Protein AF-A0A821J873-F1 (afdb_monomer_lite)

Secondary structure (DSSP, 8-state):
------------HHHHHHHHHHHHHS-HHHHHHHTT--HHHHHHHHHHHHHHT--HHHHHTS-HHHHHTT-

Organism: NCBI:txid392032

InterPro domains:
  IPR009057 Homedomain-like superfamily [SSF46689] (6-56)

Sequence (71 aa):
MASTSGKRCTLSIEQKLEIL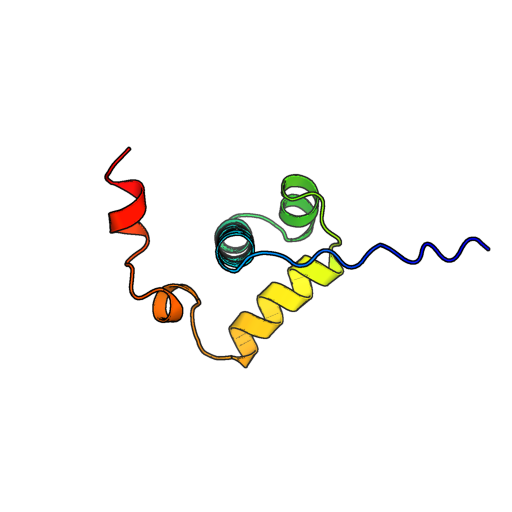EALKSKKPDDVAKDFNIGYFTVKNIRQNEDEAGISYESILGVSHKDALMHL

Foldseek 3Di:
DDPPPDDDDDDDLVRLLVLVVCVVPDDLVVSCVVSVHDSVVSVVSVVCCVVVVDDSCNVVVDPVVVVVVPD

Structure (mmCIF, N/CA/C/O backbone):
data_AF-A0A821J873-F1
#
_entry.id   AF-A0A821J873-F1
#
loop_
_atom_site.group_PDB
_atom_site.id
_atom_site.type_symbol
_atom_site.label_atom_id
_atom_site.label_alt_id
_atom_site.label_comp_id
_atom_site.label_asym_id
_atom_site.label_entity_id
_atom_site.label_seq_id
_atom_site.pdbx_PDB_ins_code
_atom_site.Cartn_x
_atom_site.Cartn_y
_atom_site.Cartn_z
_atom_site.occupancy
_atom_site.B_iso_or_equiv
_atom_site.auth_seq_id
_atom_site.auth_comp_id
_atom_site.auth_asym_id
_atom_site.auth_atom_id
_atom_site.pdbx_PDB_model_num
ATOM 1 N N . MET A 1 1 ? -0.637 -32.543 -8.405 1.00 39.59 1 MET A N 1
ATOM 2 C CA . MET A 1 1 ? -0.723 -31.306 -7.600 1.00 39.59 1 MET A CA 1
ATOM 3 C C . MET A 1 1 ? -0.529 -30.135 -8.546 1.00 39.59 1 MET A C 1
ATOM 5 O O . MET A 1 1 ? 0.530 -30.048 -9.150 1.00 39.59 1 MET A O 1
ATOM 9 N N . ALA A 1 2 ? -1.562 -29.325 -8.789 1.00 44.59 2 ALA A N 1
ATOM 10 C CA . ALA A 1 2 ? -1.456 -28.188 -9.699 1.00 44.59 2 ALA A CA 1
ATOM 11 C C . ALA A 1 2 ? -0.682 -27.066 -8.998 1.00 44.59 2 ALA A C 1
ATOM 13 O O . ALA A 1 2 ? -1.219 -26.370 -8.142 1.00 44.59 2 ALA A O 1
ATOM 14 N N . SER A 1 3 ? 0.596 -26.915 -9.329 1.00 52.03 3 SER A N 1
ATOM 15 C CA . SER A 1 3 ? 1.358 -25.715 -9.003 1.00 52.03 3 SER A CA 1
ATOM 16 C C . SER A 1 3 ? 0.773 -24.562 -9.815 1.00 52.03 3 SER A C 1
ATOM 18 O O . SER A 1 3 ? 1.080 -24.404 -10.996 1.00 52.03 3 SER A O 1
ATOM 20 N N . THR A 1 4 ? -0.116 -23.780 -9.203 1.00 53.00 4 THR A N 1
ATOM 21 C CA . THR A 1 4 ? -0.594 -22.516 -9.763 1.00 53.00 4 THR A CA 1
ATOM 22 C C . THR A 1 4 ? 0.581 -21.546 -9.791 1.00 53.00 4 THR A C 1
ATOM 24 O O . THR A 1 4 ? 0.822 -20.815 -8.829 1.00 53.00 4 THR A O 1
ATOM 27 N N . SER A 1 5 ? 1.358 -21.554 -10.874 1.00 58.09 5 SER A N 1
ATOM 28 C CA . SER A 1 5 ? 2.307 -20.485 -11.168 1.00 58.09 5 SER A CA 1
ATOM 29 C C . SER A 1 5 ? 1.489 -19.222 -11.440 1.00 58.09 5 SER A C 1
ATOM 31 O O . SER A 1 5 ? 1.097 -18.953 -12.577 1.00 58.09 5 SER A O 1
ATOM 33 N N . GLY A 1 6 ? 1.135 -18.500 -10.374 1.00 61.03 6 GLY A N 1
ATOM 34 C CA . GLY A 1 6 ? 0.423 -17.235 -10.472 1.00 61.03 6 GLY A CA 1
ATOM 35 C C . GLY A 1 6 ? 1.213 -16.304 -11.383 1.00 61.03 6 GLY A C 1
ATOM 36 O O . GLY A 1 6 ? 2.417 -16.117 -11.190 1.00 61.03 6 GLY A O 1
ATOM 37 N N . LYS A 1 7 ? 0.558 -15.765 -12.415 1.00 66.19 7 LYS A N 1
ATOM 38 C CA . LYS A 1 7 ? 1.174 -14.758 -13.281 1.00 66.19 7 LYS A CA 1
ATOM 39 C C . LYS A 1 7 ? 1.613 -13.601 -12.386 1.00 66.19 7 LYS A C 1
ATOM 41 O O . LYS A 1 7 ? 0.800 -13.057 -11.642 1.00 66.19 7 LYS A O 1
ATOM 46 N N . ARG A 1 8 ? 2.903 -13.261 -12.421 1.00 68.81 8 ARG A N 1
ATOM 47 C CA . ARG A 1 8 ? 3.425 -12.107 -11.687 1.00 68.81 8 ARG A CA 1
ATOM 48 C C . ARG A 1 8 ? 2.772 -10.860 -12.273 1.00 68.81 8 ARG A C 1
ATOM 50 O O . ARG A 1 8 ? 3.003 -10.540 -13.433 1.00 68.81 8 ARG A O 1
ATOM 57 N N . CYS A 1 9 ? 1.925 -10.213 -11.484 1.00 68.81 9 CYS A N 1
ATOM 58 C CA . CYS A 1 9 ? 1.360 -8.922 -11.833 1.00 68.81 9 CYS A CA 1
ATOM 59 C C . CYS A 1 9 ? 2.334 -7.838 -11.368 1.00 68.81 9 CYS A C 1
ATOM 61 O O . CYS A 1 9 ? 2.755 -7.837 -10.208 1.00 68.81 9 CYS A O 1
ATOM 63 N N . THR A 1 10 ? 2.716 -6.944 -12.273 1.00 80.00 10 THR A N 1
ATOM 64 C CA . THR A 1 10 ? 3.495 -5.759 -11.920 1.00 80.00 10 THR A CA 1
ATOM 65 C C . THR A 1 10 ? 2.515 -4.670 -11.510 1.00 80.00 10 THR A C 1
ATOM 67 O O . THR A 1 10 ? 1.746 -4.201 -12.341 1.00 80.00 10 THR A O 1
ATOM 70 N N . LEU A 1 11 ? 2.533 -4.283 -10.234 1.00 80.56 11 LEU A N 1
ATOM 71 C CA . LEU A 1 11 ? 1.744 -3.155 -9.738 1.00 80.56 11 LEU A CA 1
ATOM 72 C C . LEU A 1 11 ? 2.431 -1.836 -10.091 1.00 80.56 11 LEU A C 1
ATOM 74 O O . LEU A 1 11 ? 3.657 -1.724 -9.937 1.00 80.56 11 LEU A O 1
ATOM 78 N N . SER A 1 12 ? 1.645 -0.845 -10.518 1.00 84.06 12 SER A N 1
ATOM 79 C CA . SER A 1 12 ? 2.136 0.524 -10.696 1.00 84.06 12 SER A CA 1
ATOM 80 C C . SER A 1 12 ? 2.536 1.137 -9.348 1.00 84.06 12 SER A C 1
ATOM 82 O O . SER A 1 12 ? 2.195 0.624 -8.279 1.00 84.06 12 SER A O 1
ATOM 84 N N . ILE A 1 13 ? 3.301 2.231 -9.386 1.00 81.38 13 ILE A N 1
ATOM 85 C CA . ILE A 1 13 ? 3.683 2.962 -8.168 1.00 81.38 13 ILE A CA 1
ATOM 86 C C . ILE A 1 13 ? 2.431 3.500 -7.459 1.00 81.38 13 ILE A C 1
ATOM 88 O O . ILE A 1 13 ? 2.303 3.334 -6.251 1.00 81.38 13 ILE A O 1
ATOM 92 N N . GLU A 1 14 ? 1.481 4.052 -8.216 1.00 82.94 14 GLU A N 1
ATOM 93 C CA . GLU A 1 14 ? 0.193 4.549 -7.712 1.00 82.94 14 GLU A CA 1
ATOM 94 C C . GLU A 1 14 ? -0.622 3.442 -7.027 1.00 82.94 14 GLU A C 1
ATOM 96 O O . GLU A 1 14 ? -1.082 3.614 -5.905 1.00 82.94 14 GLU A O 1
ATOM 101 N N . GLN A 1 15 ? -0.704 2.251 -7.627 1.00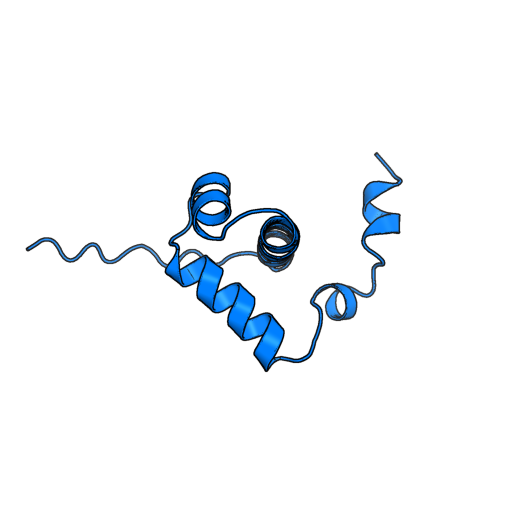 85.06 15 GLN A N 1
ATOM 102 C CA . GLN A 1 15 ? -1.412 1.121 -7.016 1.00 85.06 15 GLN A CA 1
ATOM 103 C C . GLN A 1 15 ? -0.771 0.673 -5.701 1.00 85.06 15 GLN A C 1
ATOM 105 O O . GLN A 1 15 ? -1.464 0.324 -4.748 1.00 85.06 15 GLN A O 1
ATOM 110 N N . LYS A 1 16 ? 0.566 0.663 -5.626 1.00 85.19 16 LYS A N 1
ATOM 111 C CA . LYS A 1 16 ? 1.270 0.329 -4.378 1.00 85.19 16 LYS A CA 1
ATOM 112 C C . LYS A 1 16 ? 0.979 1.356 -3.285 1.00 85.19 16 LYS A C 1
ATOM 114 O O . LYS A 1 16 ? 0.835 0.963 -2.134 1.00 85.19 16 LYS A O 1
ATOM 119 N N . LEU A 1 17 ? 0.863 2.630 -3.649 1.00 83.25 17 LEU A N 1
ATOM 120 C CA . LEU A 1 17 ? 0.483 3.710 -2.740 1.00 83.25 17 LEU A CA 1
ATOM 121 C C . LEU A 1 17 ? -0.934 3.544 -2.200 1.00 83.25 17 LEU A C 1
ATOM 123 O O . LEU A 1 17 ? -1.119 3.577 -0.988 1.00 83.25 17 LEU A O 1
ATOM 127 N N . GLU A 1 18 ? -1.908 3.288 -3.072 1.00 87.12 18 GLU A N 1
ATOM 128 C CA . GLU A 1 18 ? -3.294 3.037 -2.659 1.00 87.12 18 GLU A CA 1
ATOM 129 C C . GLU A 1 18 ? -3.390 1.840 -1.699 1.00 87.12 18 GLU A C 1
ATOM 131 O O . GLU A 1 18 ? -4.114 1.884 -0.704 1.00 87.12 18 GLU A O 1
ATOM 136 N N . ILE A 1 19 ? -2.611 0.780 -1.950 1.00 89.12 19 ILE A N 1
ATOM 137 C CA . ILE A 1 19 ? -2.525 -0.388 -1.062 1.00 89.12 19 ILE A CA 1
ATOM 138 C C . ILE A 1 19 ? -1.953 0.001 0.308 1.00 89.12 19 ILE A C 1
ATOM 140 O O . ILE A 1 19 ? -2.481 -0.433 1.333 1.00 89.12 19 ILE A O 1
ATOM 144 N N . LEU A 1 20 ? -0.887 0.805 0.348 1.00 87.38 20 LEU A N 1
ATOM 145 C CA . LEU A 1 20 ? -0.282 1.276 1.598 1.00 87.38 20 LEU A CA 1
ATOM 146 C C . LEU A 1 20 ? -1.224 2.187 2.385 1.00 87.38 20 LEU A C 1
ATOM 148 O O . LEU A 1 20 ? -1.350 2.045 3.600 1.00 87.38 20 LEU A O 1
ATOM 152 N N . GLU A 1 21 ? -1.937 3.080 1.706 1.00 87.50 21 GLU A N 1
ATOM 153 C CA . GLU A 1 21 ? -2.934 3.933 2.344 1.00 87.50 21 GLU A CA 1
ATOM 154 C C . GLU A 1 21 ? -4.104 3.110 2.892 1.00 87.50 21 GLU A C 1
ATOM 156 O O . GLU A 1 21 ? -4.491 3.277 4.051 1.00 87.50 21 GLU A O 1
ATOM 161 N N . ALA A 1 22 ? -4.600 2.135 2.127 1.00 89.12 22 ALA A N 1
ATOM 162 C CA . ALA A 1 22 ? -5.631 1.216 2.595 1.00 89.12 22 ALA A CA 1
ATOM 163 C C . ALA A 1 22 ? -5.170 0.416 3.828 1.00 89.12 22 ALA A C 1
ATOM 165 O O . ALA A 1 22 ? -5.957 0.196 4.752 1.00 89.12 22 ALA A O 1
ATOM 166 N N . LEU A 1 23 ? -3.889 0.037 3.896 1.00 88.94 23 LEU A N 1
ATOM 167 C CA . LEU A 1 23 ? -3.290 -0.637 5.053 1.00 88.94 23 LEU A CA 1
ATOM 168 C C . LEU A 1 23 ? -3.213 0.232 6.319 1.00 88.94 23 LEU A C 1
ATOM 170 O O . LEU A 1 23 ? -3.111 -0.330 7.412 1.00 8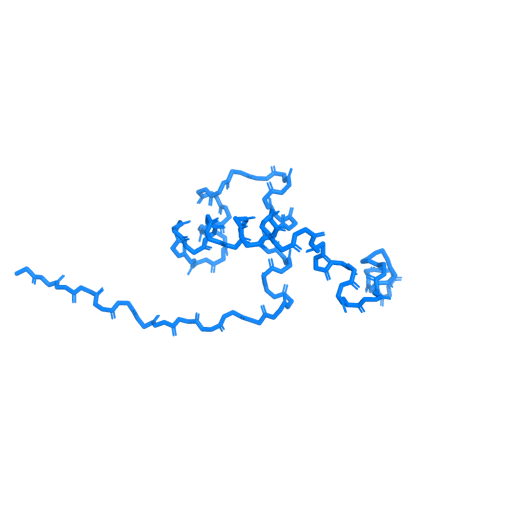8.94 23 LEU A O 1
ATOM 174 N N . LYS A 1 24 ? -3.301 1.568 6.215 1.00 86.81 24 LYS A N 1
ATOM 175 C CA . LYS A 1 24 ? -3.376 2.462 7.389 1.00 86.81 24 LYS A CA 1
ATOM 176 C C . LYS A 1 24 ? -4.707 2.308 8.139 1.00 86.81 24 LYS A C 1
ATOM 178 O O . LYS A 1 24 ? -4.755 2.551 9.343 1.00 86.81 24 LYS A O 1
ATOM 183 N N . SER A 1 25 ? -5.783 1.902 7.458 1.00 87.56 25 SER A N 1
ATOM 184 C CA . SER A 1 25 ? -7.139 1.822 8.039 1.00 87.56 25 SER A CA 1
ATOM 185 C C . SER A 1 25 ? -7.787 0.434 7.985 1.00 87.56 25 SER A C 1
ATOM 187 O O . SER A 1 25 ? -8.767 0.200 8.693 1.00 87.56 25 SER A O 1
ATOM 189 N N . LYS A 1 26 ? -7.268 -0.498 7.177 1.00 91.06 26 LYS A N 1
ATOM 190 C CA . LYS A 1 26 ? -7.823 -1.847 6.987 1.00 91.06 26 LYS A CA 1
ATOM 191 C C . LYS A 1 26 ? -6.812 -2.936 7.327 1.00 91.06 26 LYS A C 1
ATOM 193 O O . LYS A 1 26 ? -5.598 -2.734 7.310 1.00 91.06 26 LYS A O 1
ATOM 198 N N . LYS A 1 27 ? -7.320 -4.140 7.606 1.00 91.25 27 LYS A N 1
ATOM 199 C CA . LYS A 1 27 ? -6.470 -5.321 7.782 1.00 91.25 27 LYS A CA 1
ATOM 200 C C . LYS A 1 27 ? -5.893 -5.760 6.429 1.00 91.25 27 LYS A C 1
ATOM 202 O O . LYS A 1 27 ? -6.588 -5.652 5.419 1.00 91.25 27 LYS A O 1
ATOM 207 N N . PRO A 1 28 ? -4.675 -6.332 6.395 1.00 88.75 28 PRO A N 1
ATOM 208 C CA . PRO A 1 28 ? -4.052 -6.777 5.148 1.00 88.75 28 PRO A CA 1
ATOM 209 C C . PRO A 1 28 ? -4.885 -7.788 4.348 1.00 88.75 28 PRO A C 1
ATOM 211 O O . PRO A 1 28 ? -4.823 -7.783 3.124 1.00 88.75 28 PRO A O 1
ATOM 214 N N . ASP A 1 29 ? -5.684 -8.622 5.022 1.00 91.25 29 ASP A N 1
ATOM 215 C CA . ASP A 1 29 ? -6.580 -9.589 4.372 1.00 91.25 29 ASP A CA 1
ATOM 216 C C . ASP A 1 29 ? -7.717 -8.915 3.596 1.00 91.25 29 ASP A C 1
ATOM 218 O O . ASP A 1 29 ? -8.124 -9.405 2.543 1.00 91.25 29 ASP A O 1
ATOM 222 N N . ASP A 1 30 ? -8.226 -7.793 4.106 1.00 91.50 30 ASP A N 1
ATOM 223 C CA . ASP A 1 30 ? -9.304 -7.040 3.467 1.00 91.50 30 ASP A CA 1
ATOM 224 C C . ASP A 1 30 ? -8.752 -6.238 2.286 1.00 91.50 30 ASP A C 1
ATOM 226 O O . ASP A 1 30 ? -9.313 -6.279 1.196 1.00 91.50 30 ASP A O 1
ATOM 230 N N . VAL A 1 31 ? -7.573 -5.625 2.451 1.00 91.56 31 VAL A N 1
ATOM 231 C CA . VAL A 1 31 ? -6.855 -4.955 1.353 1.00 91.56 31 VAL A CA 1
ATOM 232 C C . VAL A 1 31 ? -6.508 -5.945 0.235 1.00 91.56 31 VAL A C 1
ATOM 234 O O . VAL A 1 31 ? -6.695 -5.650 -0.940 1.00 91.56 31 VAL A O 1
ATOM 237 N N . ALA A 1 32 ? -6.057 -7.156 0.572 1.00 90.12 32 ALA A N 1
ATOM 238 C CA . ALA A 1 32 ? -5.765 -8.184 -0.427 1.00 90.12 32 ALA A CA 1
ATOM 239 C C . ALA A 1 32 ? -6.993 -8.520 -1.293 1.00 90.12 32 ALA A C 1
ATOM 241 O O . ALA A 1 32 ? -6.865 -8.681 -2.508 1.00 90.12 32 ALA A O 1
ATOM 242 N N . LYS A 1 33 ? -8.183 -8.587 -0.681 1.00 90.25 33 LYS A N 1
ATOM 243 C CA . LYS A 1 33 ? -9.448 -8.826 -1.391 1.00 90.25 33 LYS A CA 1
ATOM 244 C C . LYS A 1 33 ? -9.862 -7.628 -2.238 1.00 90.25 33 LYS A C 1
ATOM 246 O O . LYS A 1 33 ? -10.193 -7.825 -3.403 1.00 90.25 33 LYS A O 1
ATOM 251 N N . ASP A 1 34 ? -9.797 -6.421 -1.678 1.00 89.69 34 ASP A N 1
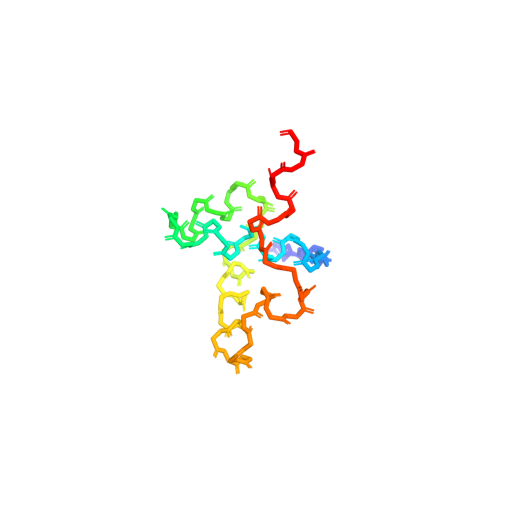ATOM 252 C CA . ASP A 1 34 ? -10.198 -5.181 -2.354 1.00 89.69 34 ASP A CA 1
ATOM 253 C C . ASP A 1 34 ? -9.393 -4.951 -3.642 1.00 89.69 34 ASP A C 1
ATOM 255 O O . ASP A 1 34 ? -9.949 -4.569 -4.669 1.00 89.69 34 ASP A O 1
ATOM 259 N N . PHE A 1 35 ? -8.093 -5.256 -3.611 1.00 85.69 35 PHE A N 1
ATOM 260 C CA . PHE A 1 35 ? -7.188 -5.087 -4.751 1.00 85.69 35 PHE A CA 1
ATOM 261 C C . PHE A 1 35 ? -6.995 -6.369 -5.580 1.00 85.69 35 PHE A C 1
ATOM 263 O O . PHE A 1 35 ? -6.229 -6.368 -6.542 1.00 85.69 35 PHE A O 1
ATOM 270 N N . ASN A 1 36 ? -7.680 -7.466 -5.229 1.00 87.75 36 ASN A N 1
ATOM 271 C CA . ASN A 1 36 ? -7.557 -8.781 -5.869 1.00 87.75 36 ASN A CA 1
ATOM 272 C C . ASN A 1 36 ? -6.092 -9.245 -6.039 1.00 87.75 36 ASN A C 1
ATOM 274 O O . ASN A 1 36 ? -5.669 -9.717 -7.099 1.00 87.75 36 ASN A O 1
ATOM 278 N N . ILE A 1 37 ? -5.301 -9.089 -4.978 1.00 86.62 37 ILE A N 1
ATOM 279 C CA . ILE A 1 37 ? -3.891 -9.489 -4.923 1.00 86.62 37 ILE A CA 1
ATOM 280 C C . ILE A 1 37 ? -3.653 -10.500 -3.807 1.00 86.62 37 ILE A C 1
ATOM 282 O O . ILE A 1 37 ? -4.429 -10.644 -2.867 1.00 86.62 37 ILE A O 1
ATOM 286 N N . GLY A 1 38 ? -2.543 -11.229 -3.901 1.00 87.94 38 GLY A N 1
ATOM 287 C CA . GLY A 1 38 ? -2.165 -12.172 -2.856 1.00 87.94 38 GLY A CA 1
ATOM 288 C C . GLY A 1 38 ? -1.808 -11.454 -1.554 1.00 87.94 38 GLY A C 1
ATOM 289 O O . GLY A 1 38 ? -1.108 -10.444 -1.568 1.00 87.94 38 GLY A O 1
ATOM 290 N N . TYR A 1 39 ? -2.189 -12.037 -0.417 1.00 88.19 39 TYR A N 1
ATOM 291 C CA . TYR A 1 39 ? -1.788 -11.559 0.913 1.00 88.19 39 TYR A CA 1
ATOM 292 C C . TYR A 1 39 ? -0.270 -11.326 1.029 1.00 88.19 39 TYR A C 1
ATOM 294 O O . TYR A 1 39 ? 0.183 -10.313 1.557 1.00 88.19 39 TYR A O 1
ATOM 302 N N . PHE A 1 40 ? 0.533 -12.237 0.471 1.00 87.81 40 PHE A N 1
ATOM 303 C CA . PHE A 1 40 ? 1.991 -12.101 0.438 1.00 87.81 40 PHE A CA 1
ATOM 304 C C . PHE A 1 40 ? 2.458 -10.859 -0.328 1.00 87.81 40 PHE A C 1
ATOM 306 O O . PHE A 1 40 ? 3.442 -10.239 0.063 1.00 87.81 40 PHE A O 1
ATOM 313 N N . THR A 1 41 ? 1.748 -10.461 -1.385 1.00 86.75 41 THR A N 1
ATOM 314 C CA . THR A 1 41 ? 2.039 -9.231 -2.128 1.00 86.75 41 THR A CA 1
ATOM 315 C C . THR A 1 41 ? 1.803 -8.008 -1.251 1.00 86.75 41 THR A C 1
ATOM 317 O O . THR A 1 41 ? 2.677 -7.153 -1.172 1.00 86.75 41 THR A O 1
ATOM 320 N N . VAL A 1 42 ? 0.678 -7.960 -0.532 1.00 88.38 42 VAL A N 1
ATOM 321 C CA . VAL A 1 42 ? 0.359 -6.875 0.414 1.00 88.38 42 VAL A CA 1
ATOM 322 C C . VAL A 1 42 ? 1.421 -6.773 1.511 1.00 88.38 42 VAL A C 1
ATOM 324 O O . VAL A 1 42 ? 1.923 -5.688 1.798 1.00 88.38 42 VAL A O 1
ATOM 327 N N . LYS A 1 43 ? 1.821 -7.913 2.087 1.00 87.56 43 LYS A N 1
ATOM 328 C CA . LYS A 1 43 ? 2.860 -7.963 3.122 1.00 87.56 43 LYS A CA 1
ATOM 329 C C . LYS A 1 43 ? 4.214 -7.467 2.606 1.00 87.56 43 LYS A C 1
ATOM 331 O O . LYS A 1 43 ? 4.852 -6.671 3.287 1.00 87.56 43 LYS A O 1
ATOM 336 N N . ASN A 1 44 ? 4.623 -7.891 1.409 1.00 86.62 44 ASN A N 1
ATOM 337 C CA . ASN A 1 44 ? 5.877 -7.447 0.800 1.00 86.62 44 ASN A CA 1
ATOM 338 C C . ASN A 1 44 ? 5.862 -5.947 0.484 1.00 86.62 44 ASN A C 1
ATOM 340 O O . ASN A 1 44 ? 6.880 -5.288 0.646 1.00 86.62 44 ASN A O 1
ATOM 344 N N . ILE A 1 45 ? 4.726 -5.393 0.046 1.00 85.38 45 ILE A N 1
ATOM 345 C CA . ILE A 1 45 ? 4.602 -3.949 -0.208 1.00 85.38 45 ILE A CA 1
ATOM 346 C C . ILE A 1 45 ? 4.832 -3.161 1.084 1.00 85.38 45 ILE A C 1
ATOM 348 O O . ILE A 1 45 ? 5.617 -2.218 1.075 1.00 85.38 45 ILE A O 1
ATOM 352 N N . ARG A 1 46 ? 4.216 -3.593 2.190 1.00 84.50 46 ARG A N 1
ATOM 353 C CA . ARG A 1 46 ? 4.404 -2.971 3.507 1.00 84.50 46 ARG A CA 1
ATOM 354 C C . ARG A 1 46 ? 5.845 -3.083 4.007 1.00 84.50 46 ARG A C 1
ATOM 356 O O . ARG A 1 46 ? 6.421 -2.093 4.429 1.00 84.50 46 ARG A O 1
ATOM 363 N N . GLN A 1 47 ? 6.446 -4.269 3.911 1.00 83.69 47 GLN A N 1
ATOM 364 C CA . GLN A 1 47 ? 7.842 -4.465 4.320 1.00 83.69 47 GLN A CA 1
ATOM 365 C C . GLN A 1 47 ? 8.811 -3.617 3.492 1.00 83.69 47 GLN A C 1
ATOM 367 O O . GLN A 1 47 ? 9.736 -3.042 4.048 1.00 83.69 47 GLN A O 1
ATOM 372 N N . ASN A 1 48 ? 8.574 -3.484 2.186 1.00 80.31 48 ASN A N 1
ATOM 373 C CA . ASN A 1 48 ? 9.406 -2.643 1.332 1.00 80.31 48 ASN A CA 1
ATOM 374 C C . ASN A 1 48 ? 9.285 -1.148 1.671 1.00 80.31 48 ASN A C 1
ATOM 376 O O . ASN A 1 48 ? 10.246 -0.420 1.455 1.00 80.31 48 ASN A O 1
ATOM 380 N N . GLU A 1 49 ? 8.133 -0.677 2.165 1.00 74.38 49 GLU A N 1
ATOM 381 C CA . GLU A 1 49 ? 7.991 0.693 2.688 1.00 74.38 49 GLU A CA 1
ATOM 382 C C . GLU A 1 49 ? 8.846 0.880 3.952 1.00 74.38 49 GLU A C 1
ATOM 384 O O . GLU A 1 49 ? 9.634 1.824 4.028 1.00 74.38 49 GLU A O 1
ATOM 389 N N . ASP A 1 50 ? 8.747 -0.064 4.895 1.00 71.25 50 ASP A N 1
ATOM 390 C CA . ASP A 1 50 ? 9.498 -0.043 6.156 1.00 71.25 50 ASP A CA 1
ATOM 391 C C . ASP A 1 50 ? 11.023 -0.119 5.918 1.00 71.25 50 ASP A C 1
ATOM 393 O O . ASP A 1 50 ? 11.792 0.623 6.531 1.00 71.25 50 ASP A O 1
ATOM 397 N N . GLU A 1 51 ? 11.474 -0.994 5.010 1.00 67.81 51 GLU A N 1
ATOM 398 C CA . GLU A 1 51 ? 12.894 -1.211 4.688 1.00 67.81 51 GLU A CA 1
ATOM 399 C C . GLU A 1 51 ? 13.501 -0.086 3.847 1.00 67.81 51 GLU A C 1
ATOM 401 O O . GLU A 1 51 ? 14.673 0.250 4.024 1.00 67.81 51 GLU A O 1
A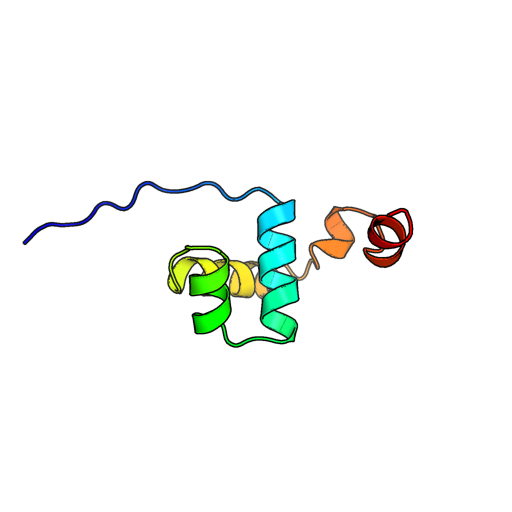TOM 406 N N . ALA A 1 52 ? 12.726 0.511 2.936 1.00 63.56 52 ALA A N 1
ATOM 407 C CA . ALA A 1 52 ? 13.214 1.632 2.142 1.00 63.56 52 ALA A CA 1
ATOM 408 C C . ALA A 1 52 ? 13.390 2.897 2.992 1.00 63.56 52 ALA A C 1
ATOM 410 O O . ALA A 1 52 ? 14.139 3.784 2.587 1.00 63.56 52 ALA A O 1
ATOM 411 N N . GLY A 1 53 ? 12.693 3.016 4.133 1.00 58.78 53 GLY A N 1
ATOM 412 C CA . GLY A 1 53 ? 12.666 4.242 4.940 1.00 58.78 53 GLY A CA 1
ATOM 413 C C . GLY A 1 53 ? 12.153 5.463 4.163 1.00 58.78 53 GLY A C 1
ATOM 414 O O . GLY A 1 53 ? 12.305 6.601 4.602 1.00 58.78 53 GLY A O 1
ATOM 415 N N . ILE A 1 54 ? 11.574 5.225 2.987 1.00 56.44 54 ILE A N 1
ATOM 416 C CA . ILE A 1 54 ? 11.089 6.225 2.054 1.00 56.44 54 ILE A CA 1
ATOM 417 C C . ILE A 1 54 ? 9.585 6.018 1.978 1.00 56.44 54 ILE A C 1
ATOM 419 O O . ILE A 1 54 ? 9.107 5.041 1.401 1.00 56.44 54 ILE A O 1
ATOM 423 N N . SER A 1 55 ? 8.840 6.967 2.542 1.00 60.41 55 SER A N 1
ATOM 424 C CA . SER A 1 55 ? 7.418 7.079 2.242 1.00 60.41 55 SER A CA 1
ATOM 425 C C . SER A 1 55 ? 7.276 7.290 0.736 1.00 60.41 55 SER A C 1
ATOM 427 O O . SER A 1 55 ? 7.913 8.180 0.167 1.00 60.41 55 SER A O 1
ATOM 429 N N . TYR A 1 56 ? 6.445 6.494 0.066 1.00 61.50 56 TYR A N 1
ATOM 430 C CA . TYR A 1 56 ? 6.178 6.687 -1.362 1.00 61.50 56 TYR A CA 1
ATOM 431 C C . TYR A 1 56 ? 5.574 8.082 -1.647 1.00 61.50 56 TYR A C 1
ATOM 433 O O . TYR A 1 56 ? 5.750 8.603 -2.749 1.00 61.50 56 TYR A O 1
ATOM 441 N N . GLU A 1 57 ? 4.963 8.732 -0.645 1.00 57.19 57 GLU A N 1
ATOM 442 C CA . GLU A 1 57 ? 4.550 10.146 -0.704 1.00 57.19 57 GLU A CA 1
ATOM 443 C C . GLU A 1 57 ? 5.759 11.080 -0.925 1.00 57.19 57 GLU A C 1
ATOM 445 O O . GLU A 1 57 ? 5.664 12.064 -1.657 1.00 57.19 57 GLU A O 1
ATOM 450 N N . SER A 1 58 ? 6.932 10.746 -0.371 1.00 58.56 58 SER A N 1
ATOM 451 C CA . SER A 1 58 ? 8.186 11.475 -0.612 1.00 58.56 58 SER A CA 1
ATOM 452 C C . SER A 1 58 ? 8.761 11.240 -2.013 1.00 58.56 58 SER A C 1
ATOM 454 O O . SER A 1 58 ? 9.435 12.124 -2.533 1.00 58.56 58 SER A O 1
ATOM 456 N N . ILE A 1 59 ? 8.493 10.088 -2.645 1.00 58.22 59 ILE A N 1
ATOM 457 C CA . ILE A 1 59 ? 8.968 9.779 -4.010 1.00 58.22 59 ILE A CA 1
ATOM 458 C C . ILE A 1 59 ? 8.181 10.570 -5.052 1.00 58.22 59 ILE A C 1
ATOM 460 O O . ILE A 1 59 ? 8.759 11.042 -6.029 1.00 58.22 59 ILE A O 1
ATOM 464 N N . LEU A 1 60 ? 6.870 10.722 -4.856 1.00 56.69 60 LEU A N 1
ATOM 465 C CA . LEU A 1 60 ? 6.032 11.440 -5.813 1.00 56.69 60 LEU A CA 1
ATOM 466 C C . LEU A 1 60 ? 6.131 12.961 -5.689 1.00 56.69 60 LEU A C 1
ATOM 468 O O . LEU A 1 60 ? 5.665 13.651 -6.587 1.00 56.69 60 LEU A O 1
ATOM 472 N N . GLY A 1 61 ? 6.734 13.504 -4.624 1.00 54.00 61 GLY A N 1
ATOM 473 C CA . GLY A 1 61 ? 6.873 14.956 -4.438 1.00 54.00 61 GLY A CA 1
ATOM 474 C C . GLY A 1 61 ? 5.535 15.706 -4.361 1.00 54.00 61 GLY A C 1
ATOM 475 O O . GLY A 1 61 ? 5.509 16.932 -4.421 1.00 54.00 61 GLY A O 1
ATOM 476 N N . VAL A 1 62 ? 4.427 14.974 -4.235 1.00 48.84 62 VAL A N 1
ATOM 477 C CA . VAL A 1 62 ? 3.061 15.484 -4.229 1.00 48.84 62 VAL A CA 1
ATOM 478 C C . VAL A 1 62 ? 2.480 15.134 -2.871 1.00 48.84 62 VAL A C 1
ATOM 480 O O . VAL A 1 62 ? 2.295 13.964 -2.538 1.00 48.84 62 VAL A O 1
ATOM 483 N N . SER A 1 63 ? 2.202 16.165 -2.075 1.00 49.91 63 SER A N 1
ATOM 484 C CA . SER A 1 63 ? 1.321 16.046 -0.921 1.00 49.91 63 SER A CA 1
ATOM 485 C C . SER A 1 63 ? 0.007 15.461 -1.438 1.00 49.91 63 SER A C 1
ATOM 487 O O . SER A 1 63 ? -0.692 16.112 -2.206 1.00 49.91 63 SER A O 1
ATOM 489 N N . HIS A 1 64 ? -0.318 14.219 -1.075 1.00 51.72 64 HIS A N 1
ATOM 490 C CA . HIS A 1 64 ? -1.509 13.496 -1.550 1.00 51.72 64 HIS A CA 1
ATOM 491 C C . HIS A 1 64 ? -2.811 14.313 -1.369 1.00 51.72 64 HIS A C 1
ATOM 493 O O . HIS A 1 64 ? -3.777 14.157 -2.113 1.00 51.72 64 HIS A O 1
ATOM 499 N N . LYS A 1 65 ? -2.801 15.271 -0.428 1.00 50.69 65 LYS A N 1
ATOM 500 C CA . LYS A 1 65 ? -3.858 16.270 -0.230 1.00 50.69 65 LYS A CA 1
ATOM 501 C C . LYS A 1 65 ? -4.118 17.164 -1.446 1.00 50.69 65 LYS A C 1
ATOM 503 O O . LYS A 1 65 ? -5.272 17.505 -1.668 1.00 50.69 65 LYS A O 1
ATOM 508 N N . ASP A 1 66 ? -3.104 17.514 -2.229 1.00 51.41 66 ASP A N 1
ATOM 509 C CA . ASP A 1 66 ? -3.253 18.420 -3.375 1.00 51.41 66 ASP A CA 1
ATOM 510 C C . ASP A 1 66 ? -3.802 17.691 -4.614 1.00 51.41 66 ASP A C 1
ATOM 512 O O . ASP A 1 66 ? -4.509 18.288 -5.422 1.00 51.41 66 ASP A O 1
ATOM 516 N N . ALA A 1 67 ? -3.552 16.381 -4.738 1.00 49.38 67 ALA A N 1
ATOM 517 C CA . ALA A 1 67 ? -4.058 15.565 -5.846 1.00 49.38 67 ALA A CA 1
ATOM 518 C C . ALA A 1 67 ? -5.559 15.238 -5.718 1.00 49.38 67 ALA A C 1
ATOM 520 O O . ALA A 1 67 ? -6.248 15.117 -6.728 1.00 49.38 67 ALA A O 1
ATOM 521 N N . LEU A 1 68 ? -6.080 15.136 -4.489 1.00 52.50 68 LEU A N 1
ATOM 522 C CA . LEU A 1 68 ? -7.497 14.848 -4.224 1.00 52.50 68 LEU A CA 1
ATOM 523 C C . LEU A 1 68 ? -8.382 16.101 -4.088 1.00 52.50 68 LEU A C 1
ATOM 525 O O . LEU A 1 68 ? -9.601 15.976 -4.075 1.00 52.50 68 LEU A O 1
ATOM 529 N N . MET A 1 69 ? -7.803 17.305 -4.003 1.00 52.09 69 MET A N 1
ATOM 530 C CA . MET A 1 69 ? -8.549 18.575 -3.892 1.00 52.09 69 MET A CA 1
ATOM 531 C C . MET A 1 69 ? -9.026 19.146 -5.244 1.00 52.09 69 MET A 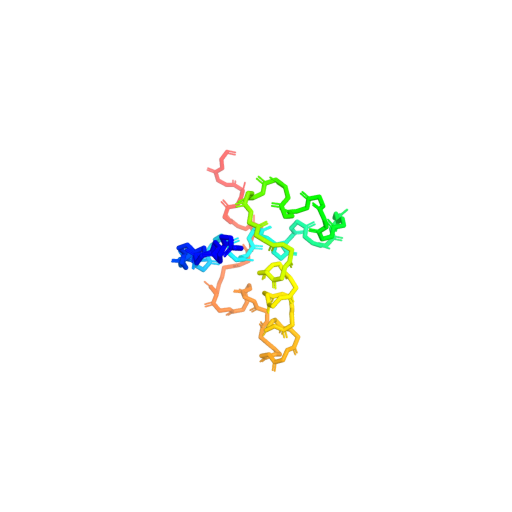C 1
ATOM 533 O O . MET A 1 69 ? -9.649 20.206 -5.269 1.00 52.09 69 MET A O 1
ATOM 537 N N . HIS A 1 70 ? -8.743 18.473 -6.365 1.00 47.50 70 HIS A N 1
ATOM 538 C CA . HIS A 1 70 ? -9.119 18.916 -7.716 1.00 47.50 70 HIS A CA 1
ATOM 539 C C . HIS A 1 70 ? -10.178 18.037 -8.413 1.00 47.50 70 HIS A C 1
ATOM 541 O O . HIS A 1 70 ? -10.341 18.145 -9.630 1.00 47.50 70 HIS A O 1
ATOM 547 N N . LEU A 1 71 ? -10.917 17.212 -7.661 1.00 43.81 71 LEU A N 1
ATOM 548 C CA . LEU A 1 71 ? -12.106 16.493 -8.143 1.00 43.81 71 LEU A CA 1
ATOM 549 C C . LEU A 1 71 ? -13.395 17.068 -7.550 1.00 43.81 71 LEU A C 1
ATOM 551 O O . LEU A 1 71 ? -13.441 17.262 -6.315 1.00 43.81 71 LEU A O 1
#

pLDDT: mean 73.2, std 16.25, range [39.59, 91.56]

Radius of gyration: 13.95 Å; chains: 1; bounding box: 25×50×21 Å